Protein AF-A0AA86ZRW8-F1 (afdb_monomer_lite)

Secondary structure (DSSP, 8-state):
------PPPEEEE---TT-HHHHHHTTSSSEEEEPPSSTT------S-EEEEEE--STTSTTTT-S-HHHHHHHHSHHHHTTEEEEEEE--GGGGGG-

pLDDT: mean 93.72, std 11.02, range [44.97, 98.88]

Sequence (98 aa):
MMTGISKKPLVVYYSSTSNNTARFVEKLDCNSIRIPIKLSKEISVSEEYILITPTYSGGHGTTGAVPKQVIHFLNKLANRQKCIGVIASGNTNFGNSF

Organism: NCBI:txid525326

Foldseek 3Di:
DDPPPPAFAEEEEEDDPVCPQVVVVVPDPHHYDYQDPDLVDADADQAAHEYEYEADPVLVPRVRGGPPSVVSHCVPPRNVVRYPYYDYDYDCVSPPSD

InterPro domains:
  IPR004465 Ribonucleotide reductase Class Ib, NrdI [PF07972] (12-98)
  IPR004465 Ribonucleotide reductase Class Ib, NrdI [PIRSF005087] (10-98)
  IPR004465 Ribonucleotide reductase Class Ib, NrdI [PTHR37297] (10-98)
  IPR004465 Ribonucleotide reductase Class Ib, NrdI [TIGR00333] (12-98)
  IPR029039 Flavoprotein-like superfamily [G3DSA:3.40.50.360] (10-98)
  IPR029039 Flavoprotein-like superfamily [SSF52218] (8-98)

Structure (mmCIF, N/CA/C/O backbone):
data_AF-A0AA86ZRW8-F1
#
_entry.id   AF-A0AA86ZRW8-F1
#
loop_
_atom_site.group_PDB
_atom_site.id
_atom_site.type_symbol
_atom_site.label_atom_id
_atom_site.label_alt_id
_atom_site.label_comp_id
_atom_site.label_asym_id
_atom_site.label_entity_id
_atom_site.label_seq_id
_atom_site.pdbx_PDB_ins_code
_atom_site.Cartn_x
_atom_site.Cartn_y
_atom_site.Cartn_z
_atom_site.occupancy
_atom_site.B_iso_or_equiv
_atom_site.auth_seq_id
_atom_site.auth_comp_id
_atom_site.auth_asym_id
_atom_site.auth_atom_id
_atom_site.pdbx_PDB_model_num
ATOM 1 N N . MET A 1 1 ? -38.006 8.053 6.538 1.00 50.09 1 MET A N 1
ATOM 2 C CA . MET A 1 1 ? -36.866 7.707 7.419 1.00 50.09 1 MET A CA 1
ATOM 3 C C . MET A 1 1 ? -35.864 6.872 6.629 1.00 50.09 1 MET A C 1
ATOM 5 O O . MET A 1 1 ? -36.298 6.179 5.722 1.00 50.09 1 MET A O 1
ATOM 9 N N . MET A 1 2 ? -34.578 6.954 7.001 1.00 44.97 2 MET A N 1
ATOM 10 C CA . MET A 1 2 ? -33.367 6.382 6.370 1.00 44.97 2 MET A CA 1
ATOM 11 C C . MET A 1 2 ? -32.751 7.202 5.223 1.00 44.97 2 MET A C 1
ATOM 13 O O . MET A 1 2 ? -32.746 6.808 4.063 1.00 44.97 2 MET A O 1
ATOM 17 N N . THR A 1 3 ? -32.142 8.336 5.575 1.00 49.88 3 THR A N 1
ATOM 18 C CA . THR A 1 3 ? -31.042 8.923 4.797 1.00 49.88 3 THR A CA 1
ATOM 19 C C . THR A 1 3 ? -29.801 8.052 5.004 1.00 49.88 3 THR A C 1
ATOM 21 O O . THR A 1 3 ? -29.063 8.230 5.974 1.00 49.88 3 THR A O 1
ATOM 24 N N . GLY A 1 4 ? -29.596 7.052 4.149 1.00 53.81 4 GLY A N 1
ATOM 25 C CA . GLY A 1 4 ? -28.372 6.256 4.166 1.00 53.81 4 GLY A CA 1
ATOM 26 C C . GLY A 1 4 ? -27.207 7.100 3.662 1.00 53.81 4 GLY A C 1
ATOM 27 O O . GLY A 1 4 ? -26.977 7.169 2.459 1.00 53.81 4 GLY A O 1
ATOM 28 N N . ILE A 1 5 ? -26.474 7.761 4.559 1.00 57.75 5 ILE A N 1
ATOM 29 C CA 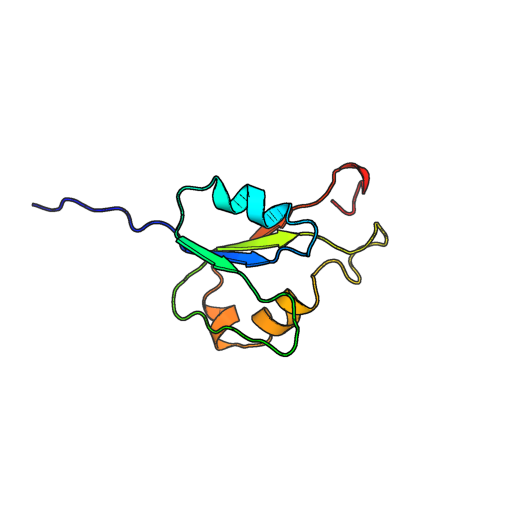. ILE A 1 5 ? -25.154 8.296 4.217 1.00 57.75 5 ILE A CA 1
ATOM 30 C C . ILE A 1 5 ? -24.285 7.074 3.914 1.00 57.75 5 ILE A C 1
ATOM 32 O O . ILE A 1 5 ? -23.905 6.340 4.826 1.00 57.75 5 ILE A O 1
ATOM 36 N N . SER A 1 6 ? -24.017 6.818 2.633 1.00 67.00 6 SER A N 1
ATOM 37 C CA . SER A 1 6 ? -23.057 5.794 2.224 1.00 67.00 6 SER A CA 1
ATOM 38 C C . SER A 1 6 ? -21.712 6.127 2.864 1.00 67.00 6 SER A C 1
ATOM 40 O O . SER A 1 6 ? -21.126 7.173 2.579 1.00 67.00 6 SER A O 1
ATOM 42 N N . LYS A 1 7 ? -21.230 5.269 3.767 1.00 81.62 7 LYS A N 1
ATOM 43 C CA . LYS A 1 7 ? -19.925 5.437 4.410 1.00 81.62 7 LYS A CA 1
ATOM 44 C C . LYS A 1 7 ? -18.850 5.459 3.320 1.00 81.62 7 LYS A C 1
ATOM 46 O O . LYS A 1 7 ? -18.760 4.518 2.535 1.00 81.62 7 LYS A O 1
ATOM 51 N N . LYS A 1 8 ? -18.040 6.523 3.265 1.00 89.94 8 LYS A N 1
ATOM 52 C CA . LYS A 1 8 ? -16.905 6.591 2.332 1.00 89.94 8 LYS A CA 1
ATOM 53 C C . LYS A 1 8 ? -15.955 5.416 2.603 1.00 89.94 8 LYS A C 1
ATOM 55 O O . LYS A 1 8 ? -15.659 5.163 3.777 1.00 89.94 8 LYS A O 1
ATOM 60 N N . PRO A 1 9 ? -15.471 4.711 1.565 1.00 93.62 9 PRO A N 1
ATOM 61 C CA . PRO A 1 9 ? -14.564 3.587 1.757 1.00 93.62 9 PRO A CA 1
ATOM 62 C C . PRO A 1 9 ? -13.269 4.055 2.428 1.00 93.62 9 PRO A C 1
ATOM 64 O O . PRO A 1 9 ? -12.835 5.194 2.231 1.00 93.62 9 PRO A O 1
ATOM 67 N N . LEU A 1 10 ? -12.653 3.171 3.216 1.00 98.19 10 LEU A N 1
ATOM 68 C CA . LEU A 1 10 ? -11.322 3.395 3.768 1.00 98.19 10 LEU A CA 1
ATOM 69 C C . LEU A 1 10 ? -10.269 2.832 2.810 1.00 98.19 10 LEU A C 1
ATOM 71 O O . LEU A 1 10 ? -10.276 1.649 2.467 1.00 98.19 10 LEU A O 1
ATOM 75 N N . VAL A 1 11 ? -9.338 3.687 2.410 1.00 98.62 11 VAL A N 1
ATOM 76 C CA . VAL A 1 11 ? -8.157 3.335 1.630 1.00 98.62 11 VAL A CA 1
ATOM 77 C C . VAL A 1 11 ? -6.937 3.363 2.537 1.00 98.62 11 VAL A C 1
ATOM 79 O O . VAL A 1 11 ? -6.573 4.398 3.090 1.00 98.62 11 VAL A O 1
ATOM 82 N N . VAL A 1 12 ? -6.244 2.240 2.651 1.00 98.81 12 VAL A N 1
ATOM 83 C CA . VAL A 1 12 ? -4.885 2.230 3.197 1.00 98.81 12 VAL A CA 1
ATOM 84 C C . VAL A 1 12 ? -3.936 2.234 2.015 1.00 98.81 12 VAL A C 1
ATOM 86 O O . VAL A 1 12 ? -4.092 1.431 1.101 1.00 98.81 12 VAL A O 1
ATOM 89 N N . TYR A 1 13 ? -2.954 3.127 1.994 1.00 98.88 13 TYR A N 1
ATOM 90 C CA . TYR A 1 13 ? -2.052 3.215 0.850 1.00 98.88 13 TYR A CA 1
ATOM 91 C C . TYR A 1 13 ? -0.598 3.402 1.245 1.00 98.88 13 TYR A C 1
ATOM 93 O O . TYR A 1 13 ? -0.274 3.993 2.275 1.00 98.88 13 TYR A O 1
ATOM 101 N N . TYR A 1 14 ? 0.299 2.935 0.385 1.00 98.81 14 TYR A N 1
ATOM 102 C CA . TYR A 1 14 ? 1.713 3.266 0.466 1.00 98.81 14 TYR A CA 1
ATOM 103 C C . TYR A 1 14 ? 2.114 4.173 -0.695 1.00 98.81 14 TYR A C 1
ATOM 105 O O . TYR A 1 14 ? 1.686 4.002 -1.833 1.00 98.81 14 TYR A O 1
ATOM 113 N N . SER A 1 15 ? 2.974 5.145 -0.408 1.00 98.62 15 SER A N 1
ATOM 114 C CA . SER A 1 15 ? 3.610 5.977 -1.422 1.00 98.62 15 SER A CA 1
ATOM 115 C C . SER A 1 15 ? 5.010 6.342 -0.951 1.00 98.62 15 SER A C 1
ATOM 117 O O . SER A 1 15 ? 5.171 6.843 0.167 1.00 98.62 15 SER A O 1
ATOM 119 N N . SER A 1 16 ? 6.012 6.152 -1.810 1.00 97.69 16 SER A N 1
ATOM 120 C CA . SER A 1 16 ? 7.377 6.620 -1.550 1.00 97.69 16 SER A CA 1
ATOM 121 C C . SER A 1 16 ? 7.482 8.146 -1.617 1.00 97.69 16 SER A C 1
ATOM 123 O O . SER A 1 16 ? 6.485 8.857 -1.786 1.00 97.69 16 SER A O 1
ATOM 125 N N . THR A 1 17 ? 8.713 8.648 -1.519 1.00 97.25 17 THR A N 1
ATOM 126 C CA . THR A 1 17 ? 9.066 10.069 -1.637 1.00 97.25 17 THR A CA 1
ATOM 127 C C . THR A 1 17 ? 8.686 10.686 -2.987 1.00 97.25 17 THR A C 1
ATOM 129 O O . THR A 1 17 ? 8.463 11.889 -3.049 1.00 97.25 17 THR A O 1
ATOM 132 N N . SER A 1 18 ? 8.514 9.882 -4.046 1.00 97.12 18 SER A N 1
ATOM 133 C CA . SER A 1 18 ? 8.003 10.351 -5.350 1.00 97.12 18 SER A CA 1
ATOM 134 C C . SER A 1 18 ? 6.540 10.832 -5.312 1.00 97.12 18 SER A C 1
ATOM 136 O O . SER A 1 18 ? 6.104 11.583 -6.189 1.00 97.12 18 SER A O 1
ATOM 138 N N . ASN A 1 19 ? 5.776 10.413 -4.294 1.00 98.00 19 ASN A N 1
ATOM 139 C CA . ASN A 1 19 ? 4.378 10.784 -4.045 1.00 98.00 19 ASN A CA 1
ATOM 140 C C . ASN A 1 19 ? 3.367 10.453 -5.168 1.00 98.00 19 ASN A C 1
ATOM 142 O O . ASN A 1 19 ? 2.248 10.954 -5.129 1.00 98.00 19 ASN A O 1
ATOM 146 N N . ASN A 1 20 ? 3.700 9.588 -6.135 1.00 98.38 20 ASN A N 1
ATOM 147 C CA . ASN A 1 20 ? 2.776 9.225 -7.224 1.00 98.38 20 ASN A CA 1
ATOM 148 C C . ASN A 1 20 ? 1.445 8.649 -6.707 1.00 98.38 20 ASN A C 1
ATOM 150 O O . ASN A 1 20 ? 0.381 9.164 -7.045 1.00 98.38 20 ASN A O 1
ATOM 154 N N . THR A 1 21 ? 1.497 7.625 -5.850 1.00 98.62 21 THR A N 1
ATOM 155 C CA . THR A 1 21 ? 0.288 7.006 -5.284 1.00 98.62 21 THR A CA 1
ATOM 156 C C . THR A 1 21 ? -0.450 7.962 -4.346 1.00 98.62 21 THR A C 1
ATOM 158 O O . THR A 1 21 ? -1.674 7.983 -4.353 1.00 98.62 21 THR A O 1
ATOM 161 N N . ALA A 1 22 ? 0.270 8.804 -3.592 1.00 98.69 22 ALA A N 1
ATOM 162 C CA . ALA A 1 22 ? -0.347 9.825 -2.741 1.00 98.69 22 ALA A CA 1
ATOM 163 C C . ALA A 1 22 ? -1.207 10.805 -3.555 1.00 98.69 22 ALA A C 1
ATOM 165 O O . ALA A 1 22 ? -2.387 10.954 -3.259 1.00 98.69 22 ALA A O 1
ATOM 166 N N . ARG A 1 23 ? -0.662 11.361 -4.646 1.00 98.69 23 ARG A N 1
ATOM 167 C CA . ARG A 1 23 ? -1.406 12.253 -5.552 1.00 98.69 23 ARG A CA 1
ATOM 168 C C . ARG A 1 23 ? -2.621 11.583 -6.191 1.00 98.69 23 ARG A C 1
ATOM 170 O O . ARG A 1 23 ? -3.589 12.257 -6.520 1.00 98.69 23 ARG A O 1
ATOM 177 N N . PHE A 1 24 ? -2.567 10.273 -6.439 1.00 98.62 24 PHE A N 1
ATOM 178 C CA . PHE A 1 24 ? -3.728 9.527 -6.928 1.00 98.62 24 PHE A CA 1
ATOM 179 C C . PHE A 1 24 ? -4.821 9.445 -5.857 1.00 98.62 24 PHE A C 1
ATOM 181 O O . PHE A 1 24 ? -5.957 9.814 -6.138 1.00 98.62 24 PHE A O 1
ATO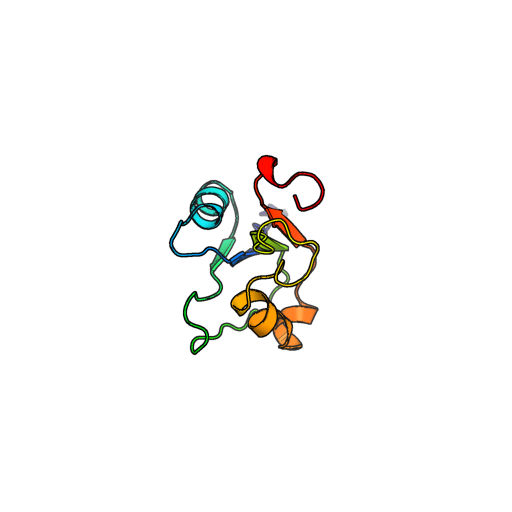M 188 N N . VAL A 1 25 ? -4.463 9.032 -4.638 1.00 98.50 25 VAL A N 1
ATOM 189 C CA . VAL A 1 25 ? -5.397 8.882 -3.510 1.00 98.50 25 VAL A CA 1
ATOM 190 C C . VAL A 1 25 ? -6.024 10.216 -3.096 1.00 98.50 25 VAL A C 1
ATOM 192 O O . VAL A 1 25 ? -7.218 10.253 -2.832 1.00 98.50 25 VAL A O 1
ATOM 195 N N . GLU A 1 26 ? -5.268 11.317 -3.116 1.00 98.12 26 GLU A N 1
ATOM 196 C CA . GLU A 1 26 ? -5.760 12.676 -2.813 1.00 98.12 26 GLU A CA 1
ATOM 197 C C . GLU A 1 26 ? -6.906 13.139 -3.729 1.00 98.12 26 GLU A C 1
ATOM 199 O O . GLU A 1 26 ? -7.671 14.024 -3.357 1.00 98.12 26 GLU A O 1
ATOM 204 N N . LYS A 1 27 ? -7.042 12.544 -4.921 1.00 98.31 27 LYS A N 1
ATOM 205 C CA . LYS A 1 27 ? -8.118 12.851 -5.876 1.00 98.31 27 LYS A CA 1
ATOM 206 C C . LYS A 1 27 ? -9.354 11.961 -5.708 1.00 98.31 27 LYS A C 1
ATOM 208 O O . LYS A 1 27 ? -10.333 12.163 -6.421 1.00 98.31 27 LYS A O 1
ATOM 213 N N . LEU A 1 28 ? -9.303 10.952 -4.839 1.00 96.81 28 LEU A N 1
ATOM 214 C CA . LEU A 1 28 ? -10.411 10.029 -4.606 1.00 96.81 28 LEU A CA 1
ATOM 215 C C . LEU A 1 28 ? -11.332 10.562 -3.508 1.00 96.81 28 LEU A C 1
ATOM 217 O O . LEU A 1 28 ? -10.867 11.057 -2.485 1.00 96.81 28 LEU A O 1
ATOM 221 N N . ASP A 1 29 ? -12.640 10.360 -3.667 1.00 95.81 29 ASP A N 1
ATOM 222 C CA . ASP A 1 29 ? -13.614 10.657 -2.614 1.00 95.81 29 ASP A CA 1
ATOM 223 C C . ASP A 1 29 ? -13.678 9.523 -1.571 1.00 95.81 29 ASP A C 1
ATOM 225 O O . ASP A 1 29 ? -14.628 8.741 -1.510 1.00 95.81 29 ASP A O 1
ATOM 229 N N . CYS A 1 30 ? -12.619 9.380 -0.770 1.00 96.06 30 CYS A N 1
ATOM 230 C CA . CYS A 1 30 ? -12.484 8.316 0.228 1.00 96.06 30 CYS A CA 1
ATOM 231 C C . CYS A 1 30 ? -11.809 8.800 1.518 1.00 96.06 30 CYS A C 1
ATOM 233 O O . CYS A 1 30 ? -11.116 9.818 1.537 1.00 96.06 30 CYS A O 1
ATOM 235 N N . ASN A 1 31 ? -11.983 8.046 2.603 1.00 97.50 31 ASN A N 1
ATOM 236 C CA . ASN A 1 31 ? -11.124 8.195 3.776 1.00 97.50 31 ASN A CA 1
ATOM 237 C C . ASN A 1 31 ? -9.802 7.485 3.486 1.00 97.50 31 ASN A C 1
ATOM 239 O O . ASN A 1 31 ? -9.822 6.393 2.920 1.00 97.50 31 ASN A O 1
ATOM 243 N N . SER A 1 32 ? -8.659 8.052 3.881 1.00 98.19 32 SER A N 1
ATOM 244 C CA . SER A 1 32 ? -7.372 7.404 3.617 1.00 98.19 32 SER A CA 1
ATOM 245 C C . SER A 1 32 ? -6.380 7.446 4.777 1.00 98.19 32 SER A C 1
ATOM 247 O O . SER A 1 32 ?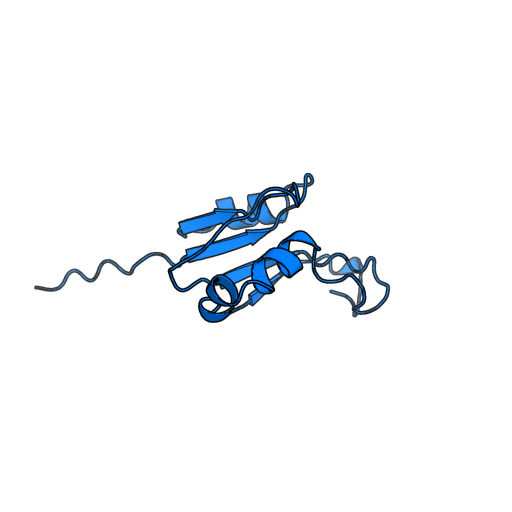 -6.329 8.400 5.552 1.00 98.19 32 SER A O 1
ATOM 249 N N . ILE A 1 33 ? -5.577 6.385 4.892 1.00 98.56 33 ILE A N 1
ATOM 250 C CA . ILE A 1 33 ? -4.473 6.250 5.847 1.00 98.56 33 ILE A CA 1
ATOM 251 C C . ILE A 1 33 ? -3.209 5.871 5.076 1.00 98.56 33 ILE A C 1
ATOM 253 O O . ILE A 1 33 ? -3.180 4.890 4.331 1.00 98.56 33 ILE A O 1
ATOM 257 N N . ARG A 1 34 ? -2.129 6.627 5.286 1.00 98.69 34 ARG A N 1
ATOM 258 C CA . ARG A 1 34 ? -0.834 6.369 4.651 1.00 98.69 34 ARG A CA 1
ATOM 259 C C . ARG A 1 34 ? 0.028 5.443 5.509 1.00 98.69 34 ARG A C 1
ATOM 261 O O . ARG A 1 34 ? 0.347 5.775 6.650 1.00 98.69 34 ARG A O 1
ATOM 268 N N . ILE A 1 35 ? 0.493 4.336 4.935 1.00 98.81 35 ILE A N 1
ATOM 269 C CA . ILE A 1 35 ? 1.546 3.498 5.521 1.00 98.81 35 ILE A CA 1
ATOM 270 C C . ILE A 1 35 ? 2.839 4.335 5.605 1.00 98.81 35 ILE A C 1
ATOM 272 O O . ILE A 1 35 ? 3.271 4.892 4.585 1.00 98.81 35 ILE A O 1
ATOM 276 N N . PRO A 1 36 ? 3.481 4.445 6.786 1.00 98.44 36 PRO A N 1
ATOM 277 C CA . PRO A 1 36 ? 4.683 5.255 6.955 1.00 98.44 36 PRO A CA 1
ATOM 278 C C . PRO A 1 36 ? 5.832 4.832 6.034 1.00 98.44 36 PRO A C 1
ATOM 280 O O . PRO A 1 36 ? 6.064 3.651 5.804 1.00 98.44 36 PRO A O 1
ATOM 283 N N . ILE A 1 37 ? 6.618 5.806 5.560 1.00 98.12 37 ILE A N 1
ATOM 284 C CA . ILE A 1 37 ? 7.833 5.528 4.772 1.00 98.12 37 ILE A CA 1
ATOM 285 C C . ILE A 1 37 ? 8.929 4.899 5.647 1.00 98.12 37 ILE A C 1
ATOM 287 O O . ILE A 1 37 ? 9.628 3.987 5.202 1.00 98.12 37 ILE A O 1
ATOM 291 N N . LYS A 1 38 ? 9.094 5.396 6.882 1.00 97.75 38 LYS A N 1
ATOM 292 C CA . LYS A 1 38 ? 10.089 4.894 7.839 1.00 97.75 38 LYS A CA 1
ATOM 293 C C . LYS A 1 38 ? 9.617 3.557 8.414 1.00 97.75 38 LYS A C 1
ATOM 295 O O . LYS A 1 38 ? 8.586 3.533 9.073 1.00 97.75 38 LYS A O 1
ATOM 300 N N . LEU A 1 39 ? 10.403 2.493 8.232 1.00 95.69 39 LEU A N 1
ATOM 301 C CA . LEU A 1 39 ? 10.087 1.140 8.723 1.00 95.69 39 LEU A CA 1
ATOM 302 C C . LEU A 1 39 ? 9.976 1.035 10.253 1.00 95.69 39 LEU A C 1
ATOM 304 O O . LEU A 1 39 ? 9.326 0.126 10.745 1.00 95.69 39 LEU A O 1
ATOM 308 N N . SER A 1 40 ? 10.585 1.961 11.002 1.00 96.38 40 SER A N 1
ATOM 309 C CA . SER A 1 40 ? 10.450 2.029 12.463 1.00 96.38 40 SER A CA 1
ATOM 310 C C . SER A 1 40 ? 9.100 2.574 12.935 1.00 96.38 40 SER A C 1
ATOM 312 O O . SER A 1 40 ? 8.816 2.550 14.129 1.00 96.38 40 SER A O 1
ATOM 314 N N . LYS A 1 41 ? 8.280 3.110 12.023 1.00 96.62 41 LYS A N 1
ATOM 315 C CA . LYS A 1 41 ? 6.928 3.578 12.317 1.00 96.62 41 LYS A CA 1
ATOM 316 C C . LYS A 1 41 ? 5.923 2.562 11.810 1.00 96.62 41 LYS A C 1
ATOM 318 O O . LYS A 1 41 ? 6.008 2.104 10.675 1.00 96.62 41 LYS A O 1
ATOM 323 N N . GLU A 1 42 ? 4.920 2.294 12.629 1.00 94.75 42 GLU A N 1
ATOM 324 C CA . GLU A 1 42 ? 3.882 1.325 12.322 1.00 94.75 42 GLU A CA 1
ATOM 325 C C . GLU A 1 42 ? 2.498 1.937 12.519 1.00 94.75 42 GLU A C 1
ATOM 327 O O . GLU A 1 42 ? 2.327 2.885 13.283 1.00 94.75 42 GLU A O 1
ATOM 332 N N . ILE A 1 43 ? 1.511 1.372 11.827 1.00 97.81 43 ILE A N 1
ATOM 333 C CA . ILE A 1 43 ? 0.100 1.720 11.985 1.00 97.81 43 ILE A CA 1
ATOM 334 C C . ILE A 1 43 ? -0.724 0.449 12.192 1.00 97.81 43 ILE A C 1
ATOM 336 O O . ILE A 1 43 ? -0.342 -0.638 11.736 1.00 97.81 43 ILE A O 1
ATOM 340 N N . SER A 1 44 ? -1.857 0.611 12.865 1.00 97.19 44 SER A N 1
ATOM 341 C CA . SER A 1 44 ? -2.876 -0.421 13.038 1.00 97.19 44 SER A CA 1
ATOM 342 C C . SER A 1 44 ? -4.195 0.091 12.475 1.00 97.19 44 SER A C 1
ATOM 344 O O . SER A 1 44 ? -4.530 1.258 12.676 1.00 97.19 44 SER A O 1
ATOM 346 N N . VAL A 1 45 ? -4.931 -0.766 11.774 1.00 97.31 45 VAL A N 1
ATOM 347 C CA . VAL A 1 45 ? -6.219 -0.428 11.157 1.00 97.31 45 VAL A CA 1
ATOM 348 C C . VAL A 1 45 ? -7.269 -1.413 11.659 1.00 97.31 45 VAL A C 1
ATOM 350 O O . VAL A 1 45 ? -7.089 -2.622 11.546 1.00 97.31 45 VAL A O 1
ATOM 353 N N . SER A 1 46 ? -8.344 -0.901 12.259 1.00 95.88 46 SER A N 1
ATOM 354 C CA . SER A 1 46 ? -9.403 -1.701 12.897 1.00 95.88 46 SER A CA 1
ATOM 355 C C . SER A 1 46 ? -10.646 -1.903 12.021 1.00 95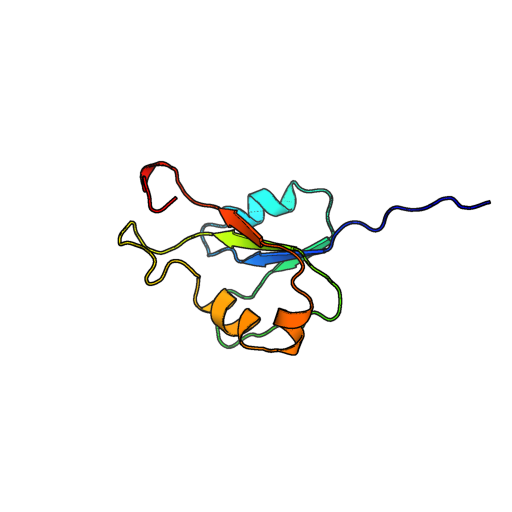.88 46 SER A C 1
ATOM 357 O O . SER A 1 46 ? -11.475 -2.766 12.320 1.00 95.88 46 SER A O 1
ATOM 359 N N . GLU A 1 47 ? -10.762 -1.143 10.934 1.00 96.44 47 GLU A N 1
ATOM 360 C CA . GLU A 1 47 ? -11.887 -1.151 9.995 1.00 96.44 47 GLU A CA 1
ATOM 361 C C . GLU A 1 47 ? -11.490 -1.792 8.664 1.00 96.44 47 GLU A C 1
ATOM 363 O O . GLU A 1 47 ? -10.311 -1.815 8.316 1.00 96.44 47 GLU A O 1
ATOM 368 N N . GLU A 1 48 ? -12.467 -2.304 7.916 1.00 98.31 48 GLU A N 1
ATOM 369 C CA . GLU A 1 48 ? -12.233 -2.848 6.576 1.00 98.31 48 GLU A CA 1
ATOM 370 C C . GLU A 1 48 ? -11.663 -1.786 5.631 1.00 98.31 48 GLU A C 1
ATOM 372 O O . GLU A 1 48 ? -12.114 -0.638 5.632 1.00 98.31 48 GLU A O 1
ATOM 377 N N . TYR A 1 49 ? -10.678 -2.170 4.819 1.00 98.69 49 TYR A N 1
ATOM 378 C CA . TYR A 1 49 ? -10.012 -1.259 3.896 1.00 98.69 49 TYR A CA 1
ATOM 379 C C . TYR A 1 49 ? -9.631 -1.909 2.568 1.00 98.69 49 TYR A C 1
ATOM 381 O O . TYR A 1 49 ? -9.390 -3.116 2.471 1.00 98.69 49 TYR A O 1
ATOM 389 N N . ILE A 1 50 ? -9.492 -1.061 1.552 1.00 98.69 50 ILE A N 1
ATOM 390 C CA . ILE A 1 50 ? -8.854 -1.395 0.277 1.00 98.69 50 ILE A CA 1
ATOM 391 C C . ILE A 1 50 ? -7.399 -0.928 0.336 1.00 98.69 50 ILE A C 1
ATOM 393 O O . ILE A 1 50 ? -7.122 0.222 0.689 1.00 98.69 50 ILE A O 1
ATOM 397 N N . LEU A 1 51 ? -6.458 -1.812 0.006 1.00 98.88 51 LEU A N 1
ATOM 398 C CA . LEU A 1 51 ? -5.039 -1.476 -0.082 1.00 98.88 51 LEU A CA 1
ATOM 399 C C . LEU A 1 51 ? -4.710 -0.893 -1.459 1.00 98.88 51 LEU A C 1
ATOM 401 O O . LEU A 1 51 ? -4.953 -1.549 -2.467 1.00 98.88 51 LEU A O 1
ATOM 405 N N . ILE A 1 52 ? -4.075 0.280 -1.514 1.00 98.88 52 ILE A N 1
ATOM 406 C CA . ILE A 1 52 ? -3.496 0.832 -2.749 1.00 98.88 52 ILE A CA 1
ATOM 407 C C . ILE A 1 52 ? -1.970 0.895 -2.627 1.00 98.88 52 ILE A C 1
ATOM 409 O O . ILE A 1 52 ? -1.428 1.594 -1.769 1.00 98.88 52 ILE A O 1
ATOM 413 N N . THR A 1 53 ? -1.248 0.172 -3.482 1.00 98.75 53 THR A N 1
ATOM 414 C CA . THR A 1 53 ? 0.220 0.062 -3.392 1.00 98.75 53 THR A CA 1
ATOM 415 C C . THR A 1 53 ? 0.906 0.126 -4.759 1.00 98.75 53 THR A C 1
ATOM 417 O O . THR A 1 53 ? 0.420 -0.487 -5.704 1.00 98.75 53 THR A O 1
ATOM 420 N N . PR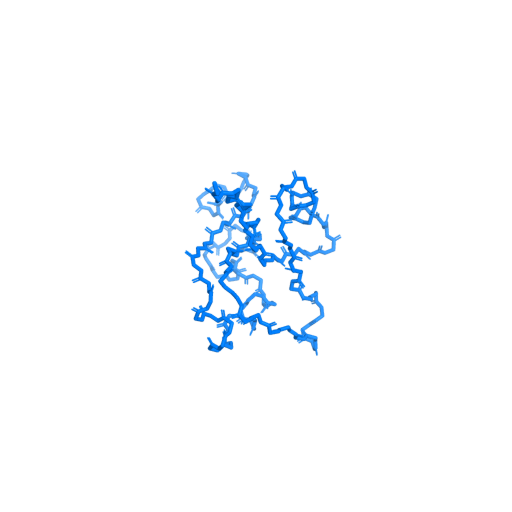O A 1 54 ? 2.049 0.828 -4.889 1.00 98.25 54 PRO A N 1
ATOM 421 C CA . PRO A 1 54 ? 2.884 0.750 -6.082 1.00 98.25 54 PRO A CA 1
ATOM 422 C C . PRO A 1 54 ? 3.684 -0.561 -6.134 1.00 98.25 54 PRO A C 1
ATOM 424 O O . PRO A 1 54 ? 3.979 -1.148 -5.087 1.00 98.25 54 PRO A O 1
ATOM 427 N N . THR A 1 55 ? 4.095 -0.951 -7.340 1.00 97.38 55 THR A N 1
ATOM 428 C CA . THR A 1 55 ? 5.014 -2.067 -7.624 1.00 97.38 55 THR A CA 1
ATOM 429 C C . THR A 1 55 ? 6.472 -1.588 -7.735 1.00 97.38 55 THR A C 1
ATOM 431 O O . THR A 1 55 ? 6.743 -0.593 -8.409 1.00 97.38 55 THR A O 1
ATOM 434 N N . TYR A 1 56 ? 7.427 -2.293 -7.103 1.00 94.50 56 TYR A N 1
ATOM 435 C CA . TYR A 1 56 ? 8.867 -1.947 -7.059 1.00 94.50 56 TYR A CA 1
ATOM 436 C C . TYR A 1 56 ? 9.852 -3.056 -7.477 1.00 94.50 56 TYR A C 1
ATOM 438 O O . TYR A 1 56 ? 11.032 -2.982 -7.140 1.00 94.50 56 TYR A O 1
ATOM 446 N N . SER A 1 57 ? 9.438 -4.040 -8.279 1.00 90.62 57 SER A N 1
ATOM 447 C CA . SER A 1 57 ? 10.338 -5.125 -8.725 1.00 90.62 57 SER A CA 1
ATOM 448 C C . SER A 1 57 ? 11.427 -4.700 -9.722 1.00 90.62 57 SER A C 1
ATOM 450 O O . SER A 1 57 ? 12.276 -5.508 -10.090 1.00 90.62 57 SER A O 1
ATOM 452 N N . GLY A 1 58 ? 11.408 -3.452 -10.208 1.00 83.88 58 GLY A N 1
ATOM 453 C CA . GLY A 1 58 ? 12.403 -2.940 -11.158 1.00 83.88 58 GLY A CA 1
ATOM 454 C C . GLY A 1 58 ? 12.389 -3.626 -12.530 1.00 83.88 58 GLY A C 1
ATOM 455 O O . GLY A 1 58 ? 13.353 -3.494 -13.272 1.00 83.88 58 GLY A O 1
ATOM 456 N N . GLY A 1 59 ? 11.324 -4.363 -12.869 1.00 79.69 59 GLY A N 1
ATOM 457 C CA . GLY A 1 59 ? 11.234 -5.140 -14.111 1.00 79.69 59 GLY A CA 1
ATOM 458 C C . GLY A 1 59 ? 11.873 -6.533 -14.040 1.00 79.69 59 GLY A C 1
ATOM 459 O O . GLY A 1 59 ? 11.972 -7.209 -15.061 1.00 79.69 59 GLY A O 1
ATOM 460 N N . HIS A 1 60 ? 12.292 -6.990 -12.855 1.00 82.06 60 HIS A N 1
ATOM 461 C CA . HIS A 1 60 ? 12.928 -8.295 -12.654 1.00 82.06 60 HIS A CA 1
ATOM 462 C C . HIS A 1 60 ? 11.977 -9.300 -11.984 1.00 82.06 60 HIS A C 1
ATOM 464 O O . HIS A 1 60 ? 12.211 -9.770 -10.870 1.00 82.06 60 HIS A O 1
ATOM 470 N N . GLY A 1 61 ? 10.881 -9.632 -12.670 1.00 84.56 61 GLY A N 1
ATOM 471 C CA . GLY A 1 61 ? 9.879 -10.572 -12.162 1.00 84.56 61 GLY A CA 1
ATOM 472 C C . GLY A 1 61 ? 9.137 -10.034 -10.934 1.00 84.56 61 GLY A C 1
ATOM 473 O O . GLY A 1 61 ? 8.857 -8.840 -10.834 1.00 84.56 61 GLY A O 1
ATOM 474 N N . THR A 1 62 ? 8.785 -10.919 -9.998 1.00 91.19 62 THR A N 1
ATOM 475 C CA . THR A 1 62 ? 7.951 -10.578 -8.827 1.00 91.19 62 THR A CA 1
ATOM 476 C C . THR A 1 62 ? 8.750 -10.318 -7.549 1.00 91.19 62 THR A C 1
ATOM 478 O O . THR A 1 62 ? 8.219 -9.756 -6.586 1.00 91.19 62 THR A O 1
ATOM 481 N N . THR A 1 63 ? 10.033 -10.684 -7.514 1.00 92.44 63 THR A N 1
ATOM 482 C CA . THR A 1 63 ? 10.893 -10.453 -6.349 1.00 92.44 63 THR A CA 1
ATOM 483 C C . THR A 1 63 ? 11.026 -8.954 -6.090 1.00 92.44 63 THR A C 1
ATOM 485 O O . THR A 1 63 ? 11.421 -8.187 -6.961 1.00 92.44 63 THR A O 1
ATOM 488 N N . GLY A 1 64 ? 10.675 -8.519 -4.877 1.00 93.81 64 GLY A N 1
ATOM 489 C CA . GLY A 1 64 ? 10.708 -7.100 -4.508 1.00 93.81 64 GLY A CA 1
ATOM 490 C C . GLY A 1 64 ? 9.561 -6.256 -5.077 1.00 93.81 64 GLY A C 1
ATOM 491 O O . GLY A 1 64 ? 9.576 -5.040 -4.901 1.00 93.81 64 GLY A O 1
ATOM 492 N N . ALA A 1 65 ? 8.548 -6.867 -5.708 1.00 96.94 65 ALA A N 1
ATOM 493 C CA . ALA A 1 65 ? 7.378 -6.154 -6.227 1.00 96.94 65 ALA A CA 1
ATOM 494 C C . ALA A 1 65 ? 6.635 -5.371 -5.136 1.00 96.94 65 ALA A C 1
ATOM 496 O O . ALA A 1 65 ? 6.234 -4.232 -5.360 1.00 96.94 65 ALA A O 1
ATOM 497 N N . VAL A 1 66 ? 6.490 -5.956 -3.944 1.00 98.06 66 VAL A N 1
ATOM 498 C CA . VAL A 1 66 ? 5.792 -5.323 -2.821 1.00 98.06 66 VAL A CA 1
ATOM 499 C C . VAL A 1 66 ? 6.779 -4.494 -1.987 1.00 98.06 66 VAL A C 1
ATOM 501 O O . VAL A 1 66 ? 7.784 -5.037 -1.517 1.00 98.06 66 VAL A O 1
ATOM 504 N N . PRO A 1 67 ? 6.504 -3.201 -1.729 1.00 98.06 67 PRO A N 1
ATOM 505 C CA . PRO A 1 67 ? 7.329 -2.387 -0.844 1.00 98.06 67 PRO A CA 1
ATOM 506 C C . PRO A 1 67 ? 7.468 -3.014 0.551 1.00 98.06 67 PRO A C 1
ATOM 508 O O . PRO A 1 67 ? 6.485 -3.478 1.133 1.00 98.06 67 PRO A O 1
ATOM 511 N N . LYS A 1 68 ? 8.669 -2.966 1.145 1.00 98.19 68 LYS A N 1
ATOM 512 C CA . LYS A 1 68 ? 8.930 -3.548 2.480 1.00 98.19 68 LYS A CA 1
ATOM 513 C C . LYS A 1 68 ? 7.964 -3.023 3.547 1.00 98.19 68 LYS A C 1
ATOM 515 O O . LYS A 1 68 ? 7.511 -3.780 4.393 1.00 98.19 68 LYS A O 1
ATOM 520 N N . GLN A 1 69 ? 7.590 -1.749 3.482 1.00 98.62 69 GLN A N 1
ATOM 521 C CA . GLN A 1 69 ? 6.637 -1.125 4.402 1.00 98.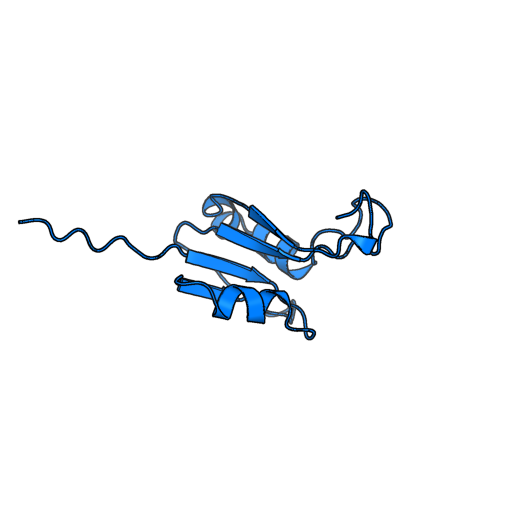62 69 GLN A CA 1
ATOM 522 C C . GLN A 1 69 ? 5.254 -1.787 4.338 1.00 98.62 69 GLN A C 1
ATOM 524 O O . GLN A 1 69 ? 4.615 -1.989 5.368 1.00 98.62 69 GLN A O 1
ATOM 529 N N . VAL A 1 70 ? 4.814 -2.165 3.137 1.00 98.69 70 VAL A N 1
ATOM 530 C CA . VAL A 1 70 ? 3.539 -2.856 2.910 1.00 98.69 70 VAL A CA 1
ATOM 531 C C . VAL A 1 70 ? 3.624 -4.294 3.418 1.00 98.69 70 VAL A C 1
ATOM 533 O O . VAL A 1 70 ? 2.700 -4.751 4.083 1.00 98.69 70 VAL A O 1
ATOM 536 N N . ILE A 1 71 ? 4.758 -4.976 3.211 1.00 98.44 71 ILE A N 1
ATOM 537 C CA . ILE A 1 71 ? 5.011 -6.308 3.789 1.00 98.44 71 ILE A CA 1
ATOM 538 C C . ILE A 1 71 ? 4.923 -6.255 5.321 1.00 98.44 71 ILE A C 1
ATOM 540 O O . ILE A 1 71 ? 4.180 -7.027 5.919 1.00 98.44 71 ILE A O 1
ATOM 544 N N . HIS A 1 72 ? 5.623 -5.320 5.971 1.00 98.38 72 HIS A N 1
ATOM 545 C CA . HIS A 1 72 ? 5.584 -5.164 7.431 1.00 98.38 72 HIS A CA 1
ATOM 546 C C . HIS A 1 72 ? 4.165 -4.866 7.937 1.00 98.38 72 HIS A C 1
ATOM 548 O O . HIS A 1 72 ? 3.724 -5.445 8.930 1.00 98.38 72 HIS A O 1
ATOM 554 N N . PHE A 1 73 ? 3.428 -4.008 7.228 1.00 98.75 73 PHE A N 1
ATOM 555 C CA . PHE A 1 73 ? 2.036 -3.698 7.541 1.00 98.75 73 PHE A CA 1
ATOM 556 C C . PHE A 1 73 ? 1.125 -4.936 7.453 1.00 98.75 73 PHE A C 1
ATOM 558 O O . PHE A 1 73 ? 0.347 -5.169 8.379 1.00 98.75 73 PHE A O 1
ATOM 565 N N . LEU A 1 74 ? 1.251 -5.746 6.395 1.00 98.56 74 LEU A N 1
ATOM 566 C CA . LEU A 1 74 ? 0.443 -6.953 6.155 1.00 98.56 74 LEU A CA 1
ATOM 567 C C . LEU A 1 74 ? 0.895 -8.182 6.960 1.00 98.56 74 LEU A C 1
ATOM 569 O O . LEU A 1 74 ? 0.120 -9.124 7.139 1.00 98.56 74 LEU A O 1
ATOM 573 N N . ASN A 1 75 ? 2.123 -8.203 7.477 1.00 98.25 75 ASN A N 1
ATOM 574 C CA . ASN A 1 75 ? 2.583 -9.271 8.367 1.00 98.25 75 ASN A CA 1
ATOM 575 C C . ASN A 1 75 ? 1.832 -9.259 9.705 1.00 98.25 75 ASN A C 1
ATOM 577 O O . ASN A 1 75 ? 1.658 -10.311 10.322 1.00 98.25 75 ASN A O 1
ATOM 581 N N . LYS A 1 76 ? 1.306 -8.101 10.120 1.00 98.19 76 LYS A N 1
ATOM 582 C CA . LYS A 1 76 ? 0.426 -7.983 11.285 1.00 98.19 76 LYS A CA 1
ATOM 583 C C . LYS A 1 76 ? -0.953 -8.557 10.971 1.00 98.19 76 LYS A C 1
ATOM 585 O O . LYS A 1 76 ? -1.706 -7.981 10.185 1.00 98.19 76 LYS A O 1
ATOM 590 N N . LEU A 1 77 ? -1.317 -9.656 11.637 1.00 98.00 77 LEU A N 1
ATOM 591 C CA . LEU A 1 77 ? -2.605 -10.334 11.436 1.00 98.00 77 LEU A CA 1
ATOM 592 C C . LEU A 1 77 ? -3.802 -9.380 11.583 1.00 98.00 77 LEU A C 1
ATOM 594 O O . LEU A 1 77 ? -4.686 -9.394 10.732 1.00 98.00 77 LEU A O 1
ATOM 598 N N . ALA A 1 78 ? -3.779 -8.512 12.603 1.00 97.94 78 ALA A N 1
ATOM 599 C CA . ALA A 1 78 ? -4.837 -7.534 12.861 1.00 97.94 78 ALA A CA 1
ATOM 600 C C . ALA A 1 78 ? -5.088 -6.588 11.673 1.00 97.94 78 ALA A C 1
ATOM 602 O O . ALA A 1 78 ? -6.235 -6.268 11.384 1.00 97.94 78 ALA A O 1
ATOM 603 N N . ASN A 1 79 ? -4.035 -6.196 10.945 1.00 98.38 79 ASN A N 1
ATOM 604 C CA . ASN A 1 79 ? -4.169 -5.389 9.733 1.00 98.38 79 ASN A CA 1
ATOM 605 C C . ASN A 1 79 ? -4.603 -6.247 8.543 1.00 98.38 79 ASN A C 1
ATOM 607 O O . ASN A 1 79 ? -5.464 -5.844 7.765 1.00 98.38 79 ASN A O 1
ATOM 611 N N . ARG A 1 80 ? -4.012 -7.435 8.375 1.00 98.56 80 ARG A N 1
ATOM 612 C CA . ARG A 1 80 ? -4.280 -8.303 7.220 1.00 98.56 80 ARG A CA 1
ATOM 613 C C . ARG A 1 80 ? -5.730 -8.775 7.161 1.00 98.56 80 ARG A C 1
ATOM 615 O O . ARG A 1 80 ? -6.299 -8.809 6.080 1.00 98.56 80 ARG A O 1
ATOM 622 N N . GLN A 1 81 ? -6.335 -9.086 8.307 1.00 98.50 81 GLN A N 1
ATOM 623 C CA . GLN A 1 81 ? -7.729 -9.543 8.390 1.00 98.50 81 GLN A CA 1
ATOM 624 C C . GLN A 1 81 ? -8.759 -8.479 7.993 1.00 98.50 81 GLN A C 1
ATOM 626 O O . GLN A 1 81 ? -9.916 -8.817 7.774 1.00 98.50 81 GLN A O 1
ATOM 631 N N . LYS A 1 82 ? -8.361 -7.205 7.919 1.00 98.69 82 LYS A N 1
ATOM 632 C CA . LYS A 1 82 ? -9.231 -6.095 7.517 1.00 98.69 82 LYS A CA 1
ATOM 633 C C . LYS A 1 82 ? -9.068 -5.698 6.046 1.00 98.69 82 LYS A C 1
ATOM 635 O O . LYS A 1 82 ? -9.822 -4.863 5.559 1.00 98.69 82 LYS A O 1
ATOM 640 N N . CYS A 1 83 ? -8.099 -6.275 5.334 1.00 98.50 83 CYS A N 1
ATOM 641 C CA . CYS A 1 83 ? -7.923 -6.026 3.908 1.00 98.50 83 CYS A CA 1
ATOM 642 C C . CYS A 1 83 ? -9.017 -6.758 3.123 1.00 98.50 83 CYS A C 1
ATOM 644 O O . CYS A 1 83 ? -9.042 -7.988 3.115 1.00 98.50 83 CYS A O 1
ATOM 646 N N . ILE A 1 84 ? -9.892 -6.013 2.450 1.00 98.38 84 ILE A N 1
ATOM 647 C CA . ILE A 1 84 ? -10.987 -6.576 1.640 1.00 98.38 84 ILE A CA 1
ATOM 648 C C . ILE A 1 84 ? -10.698 -6.540 0.134 1.00 98.38 84 ILE A C 1
ATOM 650 O O . ILE A 1 84 ? -11.465 -7.070 -0.663 1.00 98.38 84 ILE A O 1
ATOM 654 N N . GLY A 1 85 ? -9.584 -5.928 -0.275 1.00 98.50 85 GLY A N 1
ATOM 655 C CA . GLY A 1 85 ? -9.178 -5.844 -1.674 1.00 98.50 85 GLY A CA 1
ATOM 656 C C . GLY A 1 85 ? -7.861 -5.099 -1.858 1.00 98.50 85 GLY A C 1
ATOM 657 O O . GLY A 1 85 ? -7.407 -4.377 -0.968 1.00 98.50 85 GLY A O 1
ATOM 658 N N . VAL A 1 86 ? -7.247 -5.266 -3.030 1.00 98.75 86 VAL A N 1
ATOM 659 C CA . VAL A 1 86 ? -5.993 -4.602 -3.401 1.00 98.75 86 VAL A CA 1
ATOM 660 C C . VAL A 1 86 ? -6.099 -3.971 -4.786 1.00 98.75 86 VAL A C 1
ATOM 662 O O . VAL A 1 86 ? -6.640 -4.569 -5.711 1.00 98.75 86 VAL A O 1
ATOM 665 N N . ILE A 1 87 ? -5.555 -2.764 -4.924 1.00 98.69 87 ILE A N 1
ATOM 666 C CA . ILE A 1 87 ? -5.330 -2.068 -6.190 1.00 98.69 87 ILE A CA 1
ATOM 667 C C . ILE A 1 87 ? -3.827 -1.800 -6.283 1.00 98.69 87 ILE A C 1
ATOM 669 O O . ILE A 1 87 ? -3.255 -1.080 -5.459 1.00 98.69 87 ILE A O 1
ATOM 673 N N . ALA A 1 88 ? -3.175 -2.393 -7.279 1.00 98.06 88 ALA A N 1
ATOM 674 C CA . ALA A 1 88 ? -1.767 -2.145 -7.556 1.00 98.06 88 ALA A CA 1
ATOM 675 C C . ALA A 1 88 ? -1.607 -1.013 -8.582 1.00 98.06 88 ALA A C 1
ATOM 677 O O . ALA A 1 88 ? -2.458 -0.827 -9.452 1.00 98.06 88 ALA A O 1
ATOM 678 N N . SER A 1 89 ? -0.519 -0.253 -8.484 1.00 97.81 89 SER A N 1
ATOM 679 C CA . SER A 1 89 ? -0.118 0.718 -9.504 1.00 97.81 89 SER A CA 1
ATOM 680 C C . SER A 1 89 ? 1.311 0.469 -9.972 1.00 97.81 89 SER A C 1
ATOM 682 O O . SER A 1 89 ? 2.144 -0.081 -9.251 1.00 97.81 89 SER A O 1
ATOM 684 N N . GLY A 1 90 ? 1.621 0.916 -11.183 1.00 96.38 90 GLY A N 1
ATOM 685 C CA . GLY A 1 90 ? 2.932 0.728 -11.783 1.00 96.38 90 GLY A CA 1
ATOM 686 C C . GLY A 1 90 ? 3.127 1.627 -12.993 1.00 96.38 90 GLY A C 1
ATOM 687 O O . GLY A 1 90 ? 2.428 2.627 -13.165 1.00 96.38 90 GLY A O 1
ATOM 688 N N . ASN A 1 91 ? 4.090 1.263 -13.829 1.00 96.56 91 ASN A N 1
ATOM 689 C CA . ASN A 1 91 ? 4.337 1.907 -15.110 1.00 96.56 91 ASN A CA 1
ATOM 690 C C . ASN A 1 91 ? 4.343 0.829 -16.198 1.00 96.56 91 ASN A C 1
ATOM 692 O O . ASN A 1 91 ? 5.109 -0.128 -16.107 1.00 96.56 91 ASN A O 1
ATOM 696 N N . THR A 1 92 ? 3.518 1.000 -17.228 1.00 96.25 92 THR A N 1
ATOM 697 C CA . THR A 1 92 ? 3.370 0.058 -18.349 1.00 96.25 92 THR A CA 1
ATOM 698 C C . THR A 1 92 ? 4.676 -0.198 -19.101 1.00 96.25 92 THR A C 1
ATOM 700 O O . THR A 1 92 ? 4.822 -1.237 -19.738 1.00 96.25 92 THR A O 1
ATOM 703 N N . ASN A 1 93 ? 5.665 0.693 -18.983 1.00 95.62 93 ASN A N 1
ATOM 704 C CA . ASN A 1 93 ? 7.006 0.496 -19.541 1.00 95.62 93 ASN A CA 1
ATOM 705 C C . ASN A 1 93 ? 7.733 -0.736 -18.967 1.00 95.62 93 ASN A C 1
ATOM 707 O O . ASN A 1 93 ? 8.704 -1.190 -19.564 1.00 95.62 93 ASN A O 1
ATOM 711 N N . PHE A 1 94 ? 7.280 -1.290 -17.836 1.00 93.56 94 PHE A N 1
ATOM 712 C CA . PHE A 1 94 ? 7.822 -2.524 -17.255 1.00 93.56 94 PHE A CA 1
ATOM 713 C C . PHE A 1 94 ? 7.222 -3.816 -17.851 1.00 93.56 94 PHE A C 1
ATOM 715 O O . PHE A 1 94 ? 7.545 -4.911 -17.384 1.00 93.56 94 PHE A O 1
ATOM 722 N N . GLY A 1 95 ? 6.376 -3.722 -18.885 1.00 92.62 95 GLY A N 1
ATOM 723 C CA . GLY A 1 95 ? 5.840 -4.878 -19.612 1.00 92.62 95 GLY A CA 1
ATOM 724 C C . GLY A 1 95 ? 5.089 -5.846 -18.696 1.00 92.62 95 GLY A C 1
ATOM 725 O O . GLY A 1 95 ? 4.244 -5.428 -17.916 1.00 92.62 95 GLY A O 1
ATOM 726 N N . ASN A 1 96 ? 5.441 -7.134 -18.736 1.00 92.38 96 ASN A N 1
ATOM 727 C CA . ASN A 1 96 ? 4.806 -8.183 -17.919 1.00 92.38 96 ASN A CA 1
ATOM 728 C C . ASN A 1 96 ? 5.030 -8.037 -16.398 1.00 92.38 96 ASN A C 1
ATOM 730 O O . ASN A 1 96 ? 4.552 -8.868 -15.632 1.00 92.38 96 ASN A O 1
ATOM 734 N N . SER A 1 97 ? 5.794 -7.032 -15.960 1.00 91.38 97 SER A N 1
ATOM 735 C CA . SER A 1 97 ? 5.958 -6.684 -14.542 1.00 91.38 97 SER A CA 1
ATOM 736 C C . SER A 1 97 ? 5.067 -5.509 -14.094 1.00 91.38 97 SER A C 1
ATOM 738 O O . SER A 1 97 ? 5.228 -5.049 -12.962 1.00 91.38 97 SER A O 1
ATOM 740 N N . PHE A 1 98 ? 4.189 -4.994 -14.969 1.00 90.12 98 PHE A N 1
ATOM 741 C CA . PHE A 1 98 ? 3.155 -4.001 -14.645 1.00 90.12 98 PHE A CA 1
ATOM 742 C C . PHE A 1 98 ? 1.917 -4.654 -14.023 1.00 90.12 98 PHE A C 1
ATOM 744 O O . PHE A 1 98 ? 1.451 -5.677 -14.572 1.00 90.12 98 PHE A O 1
#

Radius of gyration: 14.72 Å; chains: 1; bounding box: 50×23×33 Å